Protein AF-A0A9D2QHB6-F1 (afdb_monomer_lite)

Sequence (173 aa):
MVLDFPITLHSKTDTLRTVSDLREVPDGGTLLCLGDISVREDACALDCLAELKAQKNLTMWLVHGNHDRIHPMFGLDPVVTWTPAYREVFDVIALELQIRIGRWQVLMTHIPRATGKDAVPDPHQTQTLDRWAGREGFECTVNGHSHSSVEVRRKHVNLSLEELVPQAVRFRG

pLDDT: mean 74.27, std 19.04, range [27.23, 97.56]

Secondary structure (DSSP, 8-state):
-B--S-EEEE--S-TTTSTTGGGGSPTT-EEEE-S-S-SS-HHHHHHHHHHHHHHHT-EEEEE--TTSTTSGGG-HHHHHHHHHHHHHH-SEEESEEEEEETTEEEEEESS---SSTT----TT--TTTGGGS--SS-SEEEESSS------BTTEEE---SS----------

Organism: NCBI:txid2838528

Structure (mmCIF, N/CA/C/O backbone):
data_AF-A0A9D2QHB6-F1
#
_entry.id   AF-A0A9D2QHB6-F1
#
loop_
_atom_site.group_PDB
_atom_site.id
_atom_site.type_symbol
_atom_site.label_atom_id
_atom_site.label_alt_id
_atom_site.label_comp_id
_atom_site.label_asym_id
_atom_site.label_entity_id
_atom_site.label_seq_id
_atom_site.pdbx_PDB_ins_code
_atom_site.Cartn_x
_atom_site.Cartn_y
_atom_site.Cartn_z
_atom_site.occupancy
_atom_site.B_iso_or_equiv
_atom_site.auth_seq_id
_atom_site.auth_comp_id
_atom_site.auth_asym_id
_atom_site.auth_atom_id
_atom_site.pdbx_PDB_model_num
ATOM 1 N N . MET A 1 1 ? -0.563 -10.319 14.649 1.00 31.08 1 MET A N 1
ATOM 2 C CA . MET A 1 1 ? -1.121 -9.026 15.085 1.00 31.08 1 MET A CA 1
ATOM 3 C C . MET A 1 1 ? -2.619 -9.053 14.800 1.00 31.08 1 MET A C 1
ATOM 5 O O . MET A 1 1 ? -2.988 -9.405 13.688 1.00 31.08 1 MET A O 1
ATOM 9 N N . VAL A 1 2 ? -3.467 -8.837 15.807 1.00 27.23 2 VAL A N 1
ATOM 10 C CA . VAL A 1 2 ? -4.929 -8.695 15.639 1.00 27.23 2 VAL A CA 1
ATOM 11 C C . VAL A 1 2 ? -5.205 -7.203 15.612 1.00 27.23 2 VAL A C 1
ATOM 13 O O . VAL A 1 2 ? -4.649 -6.491 16.446 1.00 27.23 2 VAL A O 1
ATOM 16 N N . LEU A 1 3 ? -5.977 -6.732 14.640 1.00 35.31 3 LEU A N 1
ATOM 17 C CA . LEU A 1 3 ? -6.291 -5.313 14.508 1.00 35.31 3 LEU A CA 1
ATOM 18 C C . LEU A 1 3 ? -7.763 -5.137 14.833 1.00 35.31 3 LEU A 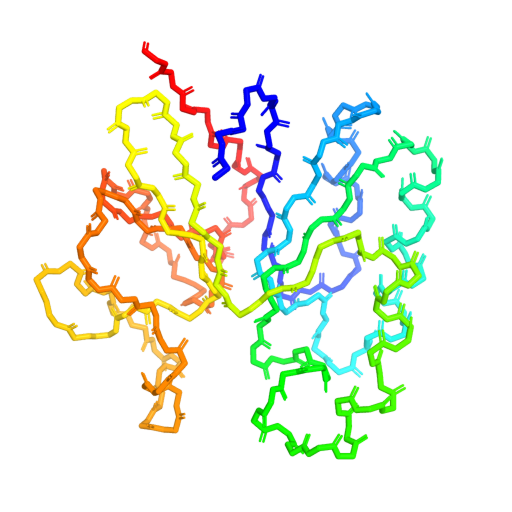C 1
ATOM 20 O O . LEU A 1 3 ? -8.618 -5.522 14.044 1.00 35.31 3 LEU A O 1
ATOM 24 N N . ASP A 1 4 ? -8.027 -4.591 16.018 1.00 29.88 4 ASP A N 1
ATOM 25 C CA . ASP A 1 4 ? -9.372 -4.334 16.549 1.00 29.88 4 ASP A CA 1
ATOM 26 C C . ASP A 1 4 ? -9.819 -2.874 16.319 1.00 29.88 4 ASP A C 1
ATOM 28 O O . ASP A 1 4 ? -10.655 -2.341 17.045 1.00 29.88 4 ASP A O 1
ATOM 32 N N . PHE A 1 5 ? -9.269 -2.199 15.306 1.00 38.81 5 PHE A N 1
ATOM 33 C CA . PHE A 1 5 ? -9.620 -0.819 14.952 1.00 38.81 5 PHE A CA 1
ATOM 34 C C . PHE A 1 5 ? -10.061 -0.704 13.484 1.00 38.81 5 PHE A C 1
ATOM 36 O O . PHE A 1 5 ? -9.669 -1.535 12.661 1.00 38.81 5 PHE A O 1
ATOM 43 N N . PRO A 1 6 ? -10.901 0.292 13.131 1.00 46.34 6 PRO A N 1
ATOM 44 C CA . PRO A 1 6 ? -11.385 0.457 11.764 1.00 46.34 6 PRO A CA 1
ATOM 45 C C . PRO A 1 6 ? -10.220 0.791 10.823 1.00 46.34 6 PRO A C 1
ATOM 47 O O . PRO A 1 6 ? -9.589 1.839 10.948 1.00 46.34 6 PRO A O 1
ATOM 50 N N . ILE A 1 7 ? -9.949 -0.108 9.876 1.00 47.69 7 ILE A N 1
ATOM 51 C CA . ILE A 1 7 ? -8.985 0.102 8.792 1.00 47.69 7 ILE A CA 1
ATOM 52 C C . ILE A 1 7 ? -9.763 0.563 7.566 1.00 47.69 7 ILE A C 1
ATOM 54 O O . ILE A 1 7 ? -10.664 -0.141 7.106 1.00 47.69 7 ILE A O 1
ATOM 58 N N . THR A 1 8 ? -9.404 1.728 7.029 1.00 52.12 8 THR A N 1
ATOM 59 C CA . THR A 1 8 ? -9.855 2.125 5.690 1.00 52.12 8 THR A CA 1
ATOM 60 C C . THR A 1 8 ? -8.826 1.637 4.684 1.00 52.12 8 THR A C 1
ATOM 62 O O . THR A 1 8 ? -7.631 1.892 4.845 1.00 52.12 8 THR A O 1
ATOM 65 N N . LEU A 1 9 ? -9.287 0.892 3.683 1.00 52.69 9 LEU A N 1
ATOM 66 C CA . LEU A 1 9 ? -8.446 0.344 2.628 1.00 52.69 9 LEU A CA 1
ATOM 67 C C . LEU A 1 9 ? -8.568 1.230 1.391 1.00 52.69 9 LEU A C 1
ATOM 69 O O . LEU A 1 9 ? -9.680 1.596 1.014 1.00 52.69 9 LEU A O 1
ATOM 73 N N . HIS A 1 10 ? -7.442 1.556 0.765 1.00 57.69 10 HIS A N 1
ATOM 74 C CA . HIS A 1 10 ? -7.422 2.363 -0.450 1.00 57.69 10 HIS A CA 1
ATOM 75 C C . HIS A 1 10 ? -6.385 1.818 -1.437 1.00 57.69 10 HIS A C 1
ATOM 77 O O . HIS A 1 10 ? -5.289 1.413 -1.040 1.00 57.69 10 HIS A O 1
ATOM 83 N N . SER A 1 11 ? -6.709 1.852 -2.725 1.00 52.66 11 SER A N 1
ATOM 84 C CA . SER A 1 11 ? -5.770 1.641 -3.829 1.00 52.66 11 SER A CA 1
ATOM 85 C C . SER A 1 11 ? -5.949 2.758 -4.858 1.00 52.66 11 SER A C 1
ATOM 87 O O . SER A 1 11 ? -6.978 3.439 -4.862 1.00 52.66 11 SER A O 1
ATOM 89 N N . LYS A 1 12 ? -4.922 3.055 -5.657 1.00 55.56 12 LYS A N 1
ATOM 90 C CA . LYS A 1 12 ? -4.957 4.224 -6.537 1.00 55.56 12 LYS A CA 1
ATOM 91 C C . LYS A 1 12 ? -4.171 4.000 -7.820 1.00 55.56 12 LYS A C 1
ATOM 93 O O . LYS A 1 12 ? -3.157 3.320 -7.811 1.00 55.56 12 LYS A O 1
ATOM 98 N N . THR A 1 13 ? -4.643 4.649 -8.883 1.00 50.22 13 THR A N 1
ATOM 99 C CA . THR A 1 13 ? -3.990 4.672 -10.198 1.00 50.22 13 THR A CA 1
ATOM 100 C C . THR A 1 13 ? -3.704 6.097 -10.712 1.00 50.22 13 THR A C 1
ATOM 102 O O . THR A 1 13 ? -2.835 6.256 -11.558 1.00 50.22 13 THR A O 1
ATOM 105 N N . ASP A 1 14 ? -4.348 7.154 -10.182 1.00 43.69 14 ASP A N 1
ATOM 106 C CA . ASP A 1 14 ? -4.158 8.542 -10.661 1.00 43.69 14 ASP A CA 1
ATOM 107 C C . ASP A 1 14 ? -4.113 9.595 -9.534 1.00 43.69 14 ASP A C 1
ATOM 109 O O . ASP A 1 14 ? -5.090 9.815 -8.810 1.00 43.69 14 ASP A O 1
ATOM 113 N N . THR A 1 15 ? -2.972 10.281 -9.391 1.00 44.84 15 THR A N 1
ATOM 114 C CA . THR A 1 15 ? -2.519 11.045 -8.207 1.00 44.84 15 THR A CA 1
ATOM 115 C C . THR A 1 15 ? -3.412 12.229 -7.792 1.00 44.84 15 THR A C 1
ATOM 117 O O . THR A 1 15 ? -3.508 12.528 -6.602 1.00 44.84 15 THR A O 1
ATOM 120 N N . LEU A 1 16 ? -4.145 12.874 -8.704 1.00 35.31 16 LEU A N 1
ATOM 121 C CA . LEU A 1 16 ? -4.746 14.195 -8.433 1.00 35.31 16 LEU A CA 1
ATOM 122 C C . LEU A 1 16 ? -6.231 14.200 -8.025 1.00 35.31 16 LEU A C 1
ATOM 124 O O . LEU A 1 16 ? -6.699 15.202 -7.491 1.00 35.31 16 LEU A O 1
ATOM 128 N N . ARG A 1 17 ? -6.992 13.113 -8.232 1.00 36.88 17 ARG A N 1
ATOM 129 C CA . ARG A 1 17 ? -8.454 13.120 -7.984 1.00 36.88 17 ARG A CA 1
ATOM 130 C C . ARG A 1 17 ? -8.911 12.596 -6.613 1.00 36.88 17 ARG A C 1
ATOM 132 O O . ARG A 1 17 ? -10.019 12.923 -6.213 1.00 36.88 17 ARG A O 1
ATOM 139 N N . THR A 1 18 ? -8.083 11.864 -5.859 1.00 50.28 18 THR A N 1
ATOM 140 C CA . THR A 1 18 ? -8.581 11.060 -4.713 1.00 50.28 18 THR A CA 1
ATOM 141 C C . THR A 1 18 ? -8.300 11.598 -3.305 1.00 50.28 18 THR A C 1
ATOM 143 O O . THR A 1 18 ? -8.771 11.008 -2.337 1.00 50.28 18 THR A O 1
ATOM 146 N N . VAL A 1 19 ? -7.543 12.690 -3.123 1.00 50.22 19 VAL A N 1
ATOM 147 C CA . VAL A 1 19 ? -7.328 13.230 -1.756 1.00 50.22 19 VAL A CA 1
ATOM 148 C C . VAL A 1 19 ? -8.662 13.663 -1.131 1.00 50.22 19 VAL A C 1
ATOM 150 O O . VAL A 1 19 ? -8.844 13.562 0.079 1.00 50.22 19 VAL A O 1
ATOM 153 N N . SER A 1 20 ? -9.621 14.076 -1.963 1.00 48.56 20 SER A N 1
ATOM 154 C CA . SER A 1 20 ? -10.990 14.405 -1.566 1.00 48.56 20 SER A CA 1
ATOM 155 C C . SER A 1 20 ? -11.718 13.227 -0.911 1.00 48.56 20 SER A C 1
ATOM 157 O O . SER A 1 20 ? -12.329 13.423 0.135 1.00 48.56 20 SER A O 1
ATOM 159 N N . ASP A 1 21 ? -11.598 12.016 -1.462 1.00 55.12 21 ASP A N 1
ATOM 160 C CA . ASP A 1 21 ? -12.277 10.812 -0.949 1.00 55.12 21 ASP A CA 1
ATOM 161 C C . ASP A 1 21 ? -11.597 10.286 0.322 1.00 55.12 21 ASP A C 1
ATOM 163 O O . ASP A 1 21 ? -12.243 9.804 1.251 1.00 55.12 21 ASP A O 1
ATOM 167 N N . LEU A 1 22 ? -10.281 10.489 0.434 1.00 57.22 22 LEU A N 1
ATOM 168 C CA . LEU A 1 22 ? -9.522 10.201 1.652 1.00 57.22 22 LEU A CA 1
ATOM 169 C C . LEU A 1 22 ? -9.921 11.101 2.839 1.00 57.22 22 LEU A C 1
ATOM 171 O O . LEU A 1 22 ? -9.562 10.807 3.983 1.00 57.22 22 LEU A O 1
ATOM 175 N N . ARG A 1 23 ? -10.702 12.171 2.614 1.00 59.88 23 ARG A N 1
ATOM 176 C CA . ARG A 1 23 ? -11.254 12.985 3.708 1.00 59.88 23 ARG A CA 1
ATOM 177 C C . ARG A 1 23 ? -12.302 12.244 4.537 1.00 59.88 23 ARG A C 1
ATOM 179 O O . ARG A 1 23 ? -12.536 12.648 5.676 1.00 59.88 23 ARG A O 1
ATOM 186 N N . GLU A 1 24 ? -12.886 11.169 4.012 1.00 65.31 24 GLU A N 1
ATOM 187 C CA . GLU A 1 24 ? -13.848 10.338 4.745 1.00 65.31 24 GLU A CA 1
ATOM 188 C C . GLU A 1 24 ? -13.190 9.434 5.798 1.00 65.31 24 GLU A C 1
ATOM 190 O O . GLU A 1 24 ? -13.880 8.921 6.681 1.00 65.31 24 GLU A O 1
ATOM 195 N N . VAL A 1 25 ? -11.860 9.265 5.756 1.00 66.38 25 VAL A N 1
ATOM 196 C CA . VAL A 1 25 ? -11.125 8.536 6.798 1.00 66.38 25 VAL A CA 1
ATOM 197 C C . VAL A 1 25 ? -11.316 9.267 8.132 1.00 66.38 25 VAL A C 1
ATOM 199 O O . VAL A 1 25 ? -11.006 10.459 8.205 1.00 66.38 25 VAL A O 1
ATOM 202 N N . PRO A 1 26 ? -11.811 8.603 9.192 1.00 72.44 26 PRO A N 1
ATOM 203 C CA . PRO A 1 26 ? -11.974 9.240 10.492 1.00 72.44 26 PRO A CA 1
ATOM 204 C C . PRO A 1 26 ? -10.647 9.774 11.032 1.00 72.44 26 PRO A C 1
ATOM 206 O O . PRO A 1 26 ? -9.607 9.126 10.890 1.00 72.44 26 PRO A O 1
ATOM 209 N N . ASP A 1 27 ? -10.696 10.929 11.688 1.00 82.44 27 ASP A N 1
ATOM 210 C CA . ASP A 1 27 ? -9.533 11.488 12.374 1.00 82.44 27 ASP A CA 1
ATOM 211 C C . ASP A 1 27 ? -9.039 10.503 13.453 1.00 82.44 27 ASP A C 1
ATOM 213 O O . ASP A 1 27 ? -9.836 9.839 14.122 1.00 82.44 27 ASP A O 1
ATOM 217 N N . GLY A 1 28 ? -7.721 10.357 13.599 1.00 82.50 28 GLY A N 1
ATOM 218 C CA . GLY A 1 28 ? -7.105 9.344 14.465 1.00 82.50 28 GLY A CA 1
ATOM 219 C C . GLY A 1 28 ? -7.166 7.909 13.921 1.00 82.50 28 GLY A C 1
ATOM 220 O O . GLY A 1 28 ? -6.741 6.981 14.608 1.00 82.50 28 GLY A O 1
ATOM 221 N N . GLY A 1 29 ? -7.723 7.699 12.724 1.00 80.94 29 GLY A N 1
ATOM 222 C CA . GLY A 1 29 ? -7.887 6.382 12.113 1.00 80.94 29 GLY A CA 1
ATOM 223 C C . GLY A 1 29 ? -6.596 5.775 11.553 1.00 80.94 29 GLY A C 1
ATOM 224 O O . GLY A 1 29 ? -5.543 6.412 11.494 1.00 80.94 29 GLY A O 1
ATOM 225 N N . THR A 1 30 ? -6.693 4.520 11.101 1.00 82.19 30 THR A N 1
ATOM 226 C CA . THR A 1 30 ? -5.633 3.863 10.321 1.00 82.19 30 THR A CA 1
ATOM 227 C C . THR A 1 30 ? -6.011 3.793 8.846 1.00 82.19 30 THR A C 1
ATOM 229 O O . THR A 1 30 ? -7.062 3.249 8.488 1.00 82.19 30 THR A O 1
ATOM 232 N N . LEU A 1 31 ? -5.126 4.306 7.992 1.00 81.62 31 LEU A N 1
ATOM 233 C CA . LEU A 1 31 ? -5.213 4.200 6.540 1.00 81.62 31 LEU A CA 1
ATOM 234 C C . LEU A 1 31 ? -4.206 3.157 6.048 1.00 81.62 31 LEU A C 1
ATOM 236 O O . LEU A 1 31 ? -3.002 3.322 6.237 1.00 81.62 31 LEU A O 1
ATOM 240 N N . LEU A 1 32 ? -4.702 2.091 5.417 1.00 83.81 32 LEU A N 1
ATOM 241 C CA . LEU A 1 32 ? -3.875 1.079 4.762 1.00 83.81 32 LEU A CA 1
ATOM 242 C C . LEU A 1 32 ? -3.926 1.279 3.243 1.00 83.81 32 LEU A C 1
ATOM 244 O O . LEU A 1 32 ? -4.959 1.062 2.605 1.00 83.81 32 LEU A O 1
ATOM 248 N N . CYS A 1 33 ? -2.786 1.663 2.678 1.00 84.50 33 CYS A N 1
ATOM 249 C CA . CYS A 1 33 ? -2.568 1.812 1.247 1.00 84.50 33 CYS A CA 1
ATOM 250 C C . CYS A 1 33 ? -2.098 0.481 0.647 1.00 84.50 33 CYS A C 1
ATOM 252 O O . CYS A 1 33 ? -1.101 -0.089 1.097 1.00 84.50 33 CYS A O 1
ATOM 254 N N . LEU A 1 34 ? -2.791 -0.000 -0.386 1.00 85.38 34 LEU A N 1
ATOM 255 C CA . LEU A 1 34 ? -2.407 -1.192 -1.148 1.00 85.38 34 LEU A CA 1
ATOM 256 C C . LEU A 1 34 ? -1.618 -0.811 -2.398 1.00 85.38 34 LEU A C 1
ATOM 258 O O . LEU A 1 34 ? -2.021 -1.144 -3.510 1.00 85.38 34 LEU A O 1
ATOM 262 N N . GLY A 1 35 ? -0.495 -0.136 -2.183 1.00 86.62 35 GLY A N 1
ATOM 263 C CA . GLY A 1 35 ? 0.530 0.099 -3.190 1.00 86.62 35 GLY A CA 1
ATOM 264 C C . GLY A 1 35 ? 0.159 1.119 -4.252 1.00 86.62 35 GLY A C 1
ATOM 265 O O . GLY A 1 35 ? -0.938 1.678 -4.240 1.00 86.62 35 GLY A O 1
ATOM 266 N N . ASP A 1 36 ? 1.116 1.347 -5.146 1.00 86.00 36 ASP A N 1
ATOM 267 C CA . ASP A 1 36 ? 1.022 2.237 -6.301 1.00 86.00 36 ASP A CA 1
ATOM 268 C C . ASP A 1 36 ? 0.490 3.621 -5.911 1.00 86.00 36 ASP A C 1
ATOM 270 O O . ASP A 1 36 ? -0.483 4.145 -6.455 1.00 86.00 36 ASP A O 1
ATOM 274 N N . ILE A 1 37 ? 1.156 4.246 -4.933 1.00 80.38 37 ILE A N 1
ATOM 275 C CA . ILE A 1 37 ? 0.753 5.569 -4.430 1.00 80.38 37 ILE A CA 1
ATOM 276 C C . ILE A 1 37 ? 0.833 6.643 -5.525 1.00 80.38 37 ILE A C 1
ATOM 278 O O . ILE A 1 37 ? 0.167 7.678 -5.440 1.00 80.38 37 ILE A O 1
ATOM 282 N N . SER A 1 38 ? 1.645 6.387 -6.556 1.00 74.00 38 SER A N 1
ATOM 283 C CA . SER A 1 38 ? 1.730 7.165 -7.785 1.00 74.00 38 SER A CA 1
ATOM 284 C C . SER A 1 38 ? 2.278 6.322 -8.936 1.00 74.00 38 SER A C 1
ATOM 286 O O . SER A 1 38 ? 3.002 5.349 -8.722 1.00 74.00 38 SER A O 1
ATOM 288 N N . VAL A 1 39 ? 2.063 6.786 -10.166 1.00 70.75 39 VAL A N 1
ATOM 289 C CA . VAL A 1 39 ? 2.821 6.314 -11.327 1.00 70.75 39 VAL A CA 1
ATOM 290 C C . VAL A 1 39 ? 3.997 7.264 -11.564 1.00 70.75 39 VAL A C 1
ATOM 292 O O . VAL A 1 39 ? 3.899 8.214 -12.333 1.00 70.75 39 VAL A O 1
ATOM 295 N N . ARG A 1 40 ? 5.143 6.978 -10.929 1.00 68.25 40 ARG A N 1
ATOM 296 C CA . ARG A 1 40 ? 6.423 7.713 -11.083 1.00 68.25 40 ARG A CA 1
ATOM 297 C C . ARG A 1 40 ? 6.450 9.150 -10.536 1.00 68.25 40 ARG A C 1
ATOM 299 O O . ARG A 1 40 ? 7.360 9.900 -10.893 1.00 68.25 40 ARG A O 1
ATOM 306 N N . GLU A 1 41 ? 5.534 9.508 -9.644 1.00 80.94 41 GLU A N 1
ATOM 307 C CA . GLU A 1 41 ? 5.466 10.818 -8.977 1.00 80.94 41 GLU A CA 1
ATOM 308 C C . GLU A 1 41 ? 5.509 10.673 -7.445 1.00 80.94 41 GLU A C 1
ATOM 310 O O . GLU A 1 41 ? 4.835 11.402 -6.717 1.00 80.94 41 GLU A O 1
ATOM 315 N N . ASP A 1 42 ? 6.309 9.725 -6.944 1.00 85.50 42 ASP A N 1
ATOM 316 C CA . ASP A 1 42 ? 6.310 9.308 -5.537 1.00 85.50 42 ASP A CA 1
ATOM 317 C C . ASP A 1 42 ? 6.489 10.482 -4.573 1.00 85.50 42 ASP A C 1
ATOM 319 O O . ASP A 1 42 ? 5.802 10.546 -3.565 1.00 85.50 42 ASP A O 1
ATOM 323 N N . ALA A 1 43 ? 7.365 11.440 -4.896 1.00 87.81 43 ALA A N 1
ATOM 324 C CA . ALA A 1 43 ? 7.589 12.618 -4.060 1.00 87.81 43 ALA A CA 1
ATOM 325 C C . ALA A 1 43 ? 6.301 13.436 -3.861 1.00 87.81 43 ALA A C 1
ATOM 327 O O . ALA A 1 43 ? 5.929 13.726 -2.730 1.00 87.81 43 ALA A O 1
ATOM 328 N N . CYS A 1 44 ? 5.573 13.726 -4.944 1.00 81.69 44 CYS A N 1
ATOM 329 C CA . CYS A 1 44 ? 4.322 14.480 -4.869 1.00 81.69 44 CYS A CA 1
ATOM 330 C C . CYS A 1 44 ? 3.242 13.701 -4.105 1.00 81.69 44 CYS A C 1
ATOM 332 O O . CYS A 1 44 ? 2.531 14.272 -3.279 1.00 81.69 44 CYS A O 1
ATOM 334 N N . ALA A 1 45 ? 3.140 12.389 -4.334 1.00 83.50 45 ALA A N 1
ATOM 335 C CA . ALA A 1 45 ? 2.196 11.554 -3.599 1.00 83.50 45 ALA A CA 1
ATOM 336 C C . ALA A 1 45 ? 2.520 11.492 -2.100 1.00 83.50 45 ALA A C 1
ATOM 338 O O . ALA A 1 45 ? 1.610 11.603 -1.280 1.00 83.50 45 ALA A O 1
ATOM 339 N N . LEU A 1 46 ? 3.796 11.349 -1.739 1.00 89.44 46 LEU A N 1
ATOM 340 C CA . LEU A 1 46 ? 4.246 11.349 -0.348 1.00 89.44 46 LEU A CA 1
ATOM 341 C C . LEU A 1 46 ? 3.964 12.690 0.334 1.00 89.44 46 LEU A C 1
ATOM 343 O O . LEU A 1 46 ? 3.459 12.674 1.453 1.00 89.44 46 LEU A O 1
ATOM 347 N N . ASP A 1 47 ? 4.192 13.819 -0.341 1.00 88.00 47 ASP A N 1
ATOM 348 C CA . ASP A 1 47 ? 3.871 15.149 0.194 1.00 88.00 47 ASP A CA 1
ATOM 349 C C . ASP A 1 47 ? 2.367 15.277 0.494 1.00 88.00 47 ASP A C 1
ATOM 351 O O . ASP A 1 47 ? 1.972 15.630 1.608 1.00 88.00 47 ASP A O 1
ATOM 355 N N . CYS A 1 48 ? 1.501 14.891 -0.451 1.00 83.88 48 CYS A N 1
ATOM 356 C CA . CYS A 1 48 ? 0.051 14.906 -0.233 1.00 83.88 48 CYS A CA 1
ATOM 357 C C . CYS A 1 48 ? -0.392 13.972 0.908 1.00 83.88 48 CYS A C 1
ATOM 359 O O . CYS A 1 48 ? -1.300 14.304 1.675 1.00 83.88 48 CYS A O 1
ATOM 361 N N . LEU A 1 49 ? 0.218 12.789 1.024 1.00 87.50 49 LEU A N 1
ATOM 362 C CA . LEU A 1 49 ? -0.104 11.830 2.082 1.00 87.50 49 LEU A CA 1
ATOM 363 C C . LEU A 1 49 ? 0.406 12.299 3.451 1.00 87.50 49 LEU A C 1
ATOM 365 O O . LEU A 1 49 ? -0.295 12.110 4.443 1.00 87.50 49 LEU A O 1
ATOM 369 N N . ALA A 1 50 ? 1.565 12.959 3.512 1.00 90.44 50 ALA A N 1
ATOM 370 C CA . ALA A 1 50 ? 2.079 13.594 4.723 1.00 90.44 50 ALA A CA 1
ATOM 371 C C . ALA A 1 50 ? 1.138 14.698 5.220 1.00 90.44 50 ALA A C 1
ATOM 373 O O . ALA A 1 50 ? 0.799 14.732 6.406 1.00 90.44 50 ALA A O 1
ATOM 374 N N . GLU A 1 51 ? 0.661 15.563 4.318 1.00 88.12 51 GLU A N 1
ATOM 375 C CA . GLU A 1 51 ? -0.324 16.593 4.656 1.00 88.12 51 GLU A CA 1
ATOM 376 C C . GLU A 1 51 ? -1.604 15.977 5.226 1.00 88.12 51 GLU A C 1
ATOM 378 O O . GLU A 1 51 ? -2.084 16.408 6.275 1.00 88.12 51 GLU A O 1
ATOM 383 N N . LEU A 1 52 ? -2.134 14.933 4.581 1.00 83.00 52 LEU A N 1
ATOM 384 C CA . LEU A 1 52 ? -3.322 14.227 5.057 1.00 83.00 52 LEU A CA 1
ATOM 385 C C . LEU A 1 52 ? -3.090 13.576 6.431 1.00 83.00 52 LEU A C 1
ATOM 387 O O . LEU A 1 52 ? -3.937 13.707 7.319 1.00 83.00 52 LEU A O 1
ATOM 391 N N . LYS A 1 53 ? -1.947 12.901 6.620 1.00 88.62 53 LYS A N 1
ATOM 392 C CA . LYS A 1 53 ? -1.558 12.273 7.891 1.00 88.62 53 LYS A CA 1
ATOM 393 C C . LYS A 1 53 ? -1.559 13.287 9.021 1.00 88.62 53 LYS A C 1
ATOM 395 O O . LYS A 1 53 ? -2.140 13.019 10.070 1.00 88.62 53 LYS A O 1
ATOM 400 N N . ALA A 1 54 ? -0.945 14.446 8.792 1.00 93.50 54 ALA A N 1
ATOM 401 C CA . ALA A 1 54 ? -0.869 15.521 9.770 1.00 93.50 54 ALA A CA 1
ATOM 402 C C . ALA A 1 54 ? -2.249 16.133 10.052 1.00 93.50 54 ALA A C 1
ATOM 404 O O . ALA A 1 54 ? -2.623 16.285 11.212 1.00 93.50 54 ALA A O 1
ATOM 405 N N . GLN A 1 55 ? -3.030 16.431 9.008 1.00 90.38 55 GLN A N 1
ATOM 406 C CA . GLN A 1 55 ? -4.359 17.040 9.139 1.00 90.38 55 GLN A CA 1
ATOM 407 C C . GLN A 1 55 ? -5.335 16.169 9.934 1.00 90.38 55 GLN A C 1
ATOM 409 O O . GLN A 1 55 ? -6.137 16.697 10.701 1.00 90.38 55 GLN A O 1
ATOM 414 N N . LYS A 1 56 ? -5.273 14.846 9.755 1.00 82.12 56 LYS A N 1
ATOM 415 C CA . LYS A 1 56 ? -6.212 13.892 10.358 1.00 82.12 56 LYS A CA 1
ATOM 416 C C . LYS A 1 56 ? -5.624 13.059 11.492 1.00 82.12 56 LYS A C 1
ATOM 418 O O . LYS A 1 56 ? -6.317 12.195 12.020 1.00 82.12 56 LYS A O 1
ATOM 423 N N . ASN A 1 57 ? -4.368 13.293 11.870 1.00 91.25 57 ASN A N 1
ATOM 424 C CA . ASN A 1 57 ? -3.646 12.498 12.867 1.00 91.25 57 ASN A CA 1
ATOM 425 C C . ASN A 1 57 ? -3.712 10.981 12.578 1.00 91.25 57 ASN A C 1
ATOM 427 O O . ASN A 1 57 ? -4.093 10.186 13.436 1.00 91.25 57 ASN A O 1
ATOM 431 N N . LEU A 1 58 ? -3.424 10.584 11.336 1.00 84.69 58 LEU A N 1
ATOM 432 C CA . LEU A 1 58 ? -3.579 9.193 10.899 1.00 84.69 58 LEU A CA 1
ATOM 433 C C . LEU A 1 58 ? -2.384 8.322 11.288 1.00 84.69 58 LEU A C 1
ATOM 435 O O . LEU A 1 58 ? -1.234 8.755 11.254 1.00 84.69 58 LEU A O 1
ATOM 439 N N . THR A 1 59 ? -2.668 7.044 11.532 1.00 89.00 59 THR A N 1
ATOM 440 C CA . THR A 1 59 ? -1.681 5.969 11.380 1.00 89.00 59 THR A CA 1
ATOM 441 C C . THR A 1 59 ? -1.708 5.493 9.927 1.00 89.00 59 THR A C 1
ATOM 443 O O . THR A 1 59 ? -2.778 5.192 9.397 1.00 89.00 59 THR A O 1
ATOM 446 N N . MET A 1 60 ? -0.559 5.421 9.261 1.00 87.81 60 MET A N 1
ATOM 447 C CA . MET A 1 60 ? -0.471 5.103 7.834 1.00 87.81 60 MET A CA 1
ATOM 448 C C . MET A 1 60 ? 0.348 3.851 7.579 1.00 87.81 60 MET A C 1
ATOM 450 O O . MET A 1 60 ? 1.519 3.767 7.942 1.00 87.81 60 MET A O 1
ATOM 454 N N . TRP A 1 61 ? -0.263 2.871 6.925 1.00 92.31 61 TRP A N 1
ATOM 455 C CA . TRP A 1 61 ? 0.366 1.606 6.571 1.00 92.31 61 TRP A CA 1
ATOM 456 C C . TRP A 1 61 ? 0.415 1.454 5.058 1.00 92.31 61 TRP A C 1
ATOM 458 O O . TRP A 1 61 ? -0.536 1.807 4.364 1.00 92.31 61 TRP A O 1
ATOM 468 N N . LEU A 1 62 ? 1.502 0.888 4.553 1.00 92.00 62 LEU A N 1
ATOM 469 C CA . LEU A 1 62 ? 1.709 0.629 3.139 1.00 92.00 62 LEU A CA 1
ATOM 470 C C . LEU A 1 62 ? 2.025 -0.847 2.910 1.00 92.00 62 LEU A C 1
ATOM 472 O O . LEU A 1 62 ? 2.998 -1.384 3.443 1.00 92.00 62 LEU A O 1
ATOM 476 N N . VAL A 1 63 ? 1.224 -1.474 2.057 1.00 91.69 63 VAL A N 1
ATOM 477 C CA . VAL A 1 63 ? 1.603 -2.681 1.326 1.00 91.69 63 VAL A CA 1
ATOM 478 C C . VAL A 1 63 ? 2.048 -2.222 -0.055 1.00 91.69 63 VAL A C 1
ATOM 480 O O . VAL A 1 63 ? 1.198 -1.904 -0.877 1.00 91.69 63 VAL A O 1
ATOM 483 N N . HIS A 1 64 ? 3.351 -2.081 -0.281 1.00 89.31 64 HIS A N 1
ATOM 484 C CA . HIS A 1 64 ? 3.844 -1.340 -1.443 1.00 89.31 64 HIS A CA 1
ATOM 485 C C . HIS A 1 64 ? 3.671 -2.124 -2.751 1.00 89.31 64 HIS A C 1
ATOM 487 O O . HIS A 1 64 ? 3.883 -3.338 -2.808 1.00 89.31 64 HIS A O 1
ATOM 493 N N . GLY A 1 65 ? 3.288 -1.408 -3.801 1.00 89.88 65 GLY A N 1
ATOM 494 C CA . GLY A 1 65 ? 3.008 -1.939 -5.125 1.00 89.88 65 GLY A CA 1
ATOM 495 C C . GLY A 1 65 ? 4.218 -1.940 -6.038 1.00 89.88 65 GLY A C 1
ATOM 496 O O . GLY A 1 65 ? 5.306 -1.511 -5.654 1.00 89.88 65 GLY A O 1
ATOM 497 N N . ASN A 1 66 ? 4.060 -2.484 -7.242 1.00 89.62 66 ASN A N 1
ATOM 498 C CA . ASN A 1 66 ? 5.173 -2.636 -8.177 1.00 89.62 66 ASN A CA 1
ATOM 499 C C . ASN A 1 66 ? 5.589 -1.309 -8.833 1.00 89.62 66 ASN A C 1
ATOM 501 O O . ASN A 1 66 ? 6.654 -1.258 -9.448 1.00 89.62 66 ASN A O 1
ATOM 505 N N . HIS A 1 67 ? 4.788 -0.247 -8.718 1.00 88.44 67 HIS A N 1
ATOM 506 C CA . HIS A 1 67 ? 5.162 1.093 -9.171 1.00 88.44 67 HIS A CA 1
ATOM 507 C C . HIS A 1 67 ? 5.796 1.956 -8.076 1.00 88.44 67 HIS A C 1
ATOM 509 O O . HIS A 1 67 ? 6.461 2.939 -8.409 1.00 88.44 67 HIS A O 1
ATOM 515 N N . ASP A 1 68 ? 5.687 1.558 -6.808 1.00 90.38 68 ASP A N 1
ATOM 516 C CA . ASP A 1 68 ? 6.326 2.261 -5.697 1.00 90.38 68 ASP A CA 1
ATOM 517 C C . ASP A 1 68 ? 7.850 2.094 -5.760 1.00 90.38 68 ASP A C 1
ATOM 519 O O . ASP A 1 68 ? 8.375 0.979 -5.837 1.00 90.38 68 ASP A O 1
ATOM 523 N N . ARG A 1 69 ? 8.606 3.192 -5.669 1.00 92.44 69 ARG A N 1
ATOM 524 C CA . ARG A 1 69 ? 10.080 3.176 -5.821 1.00 92.44 69 ARG A CA 1
ATOM 525 C C . ARG A 1 69 ? 10.824 2.306 -4.810 1.00 92.44 69 ARG A C 1
ATOM 527 O O . ARG A 1 69 ? 11.960 1.906 -5.065 1.00 92.44 69 ARG A O 1
ATOM 534 N N . ILE A 1 70 ? 10.191 2.018 -3.678 1.00 93.62 70 ILE A N 1
ATOM 535 C CA . ILE A 1 70 ? 10.710 1.127 -2.636 1.00 93.62 70 ILE A CA 1
ATOM 536 C C . ILE A 1 70 ? 10.465 -0.358 -2.930 1.00 93.62 70 ILE A C 1
ATOM 538 O O . ILE A 1 70 ? 10.869 -1.210 -2.139 1.00 93.62 70 ILE A O 1
ATOM 542 N N . HIS A 1 71 ? 9.818 -0.699 -4.047 1.00 93.19 71 HIS A N 1
ATOM 543 C CA . HIS A 1 71 ? 9.602 -2.090 -4.406 1.00 93.19 71 HIS A CA 1
ATOM 544 C C . HIS A 1 71 ? 10.938 -2.767 -4.770 1.00 93.19 71 HIS A C 1
ATOM 546 O O . HIS A 1 71 ? 11.654 -2.291 -5.658 1.00 93.19 71 HIS A O 1
ATOM 552 N N . PRO A 1 72 ? 11.281 -3.927 -4.173 1.00 92.12 72 PRO A N 1
ATOM 553 C CA . PRO A 1 72 ? 12.564 -4.597 -4.406 1.00 92.12 72 PRO A CA 1
ATOM 554 C C . PRO A 1 72 ? 12.839 -5.008 -5.858 1.00 92.12 72 PRO A C 1
ATOM 556 O O . PRO A 1 72 ? 13.973 -5.345 -6.195 1.00 92.12 72 PRO A O 1
ATOM 559 N N . MET A 1 73 ? 11.829 -4.989 -6.735 1.00 91.31 73 MET A N 1
ATOM 560 C CA . MET A 1 73 ? 12.022 -5.225 -8.173 1.00 91.31 73 MET A CA 1
ATOM 561 C C . MET A 1 73 ? 12.931 -4.188 -8.843 1.00 91.31 73 MET A C 1
ATOM 563 O O . MET A 1 73 ? 13.513 -4.488 -9.880 1.00 91.31 73 MET A O 1
ATOM 567 N N . PHE A 1 74 ? 13.062 -2.995 -8.258 1.00 90.31 74 PHE A N 1
ATOM 568 C CA . PHE A 1 74 ? 13.933 -1.939 -8.768 1.00 90.31 74 PHE A CA 1
ATOM 569 C C . PHE A 1 74 ? 15.402 -2.103 -8.337 1.00 90.31 74 PHE A C 1
ATOM 571 O O . PHE A 1 74 ? 16.249 -1.318 -8.753 1.00 90.31 74 PHE A O 1
ATOM 578 N N . GLY A 1 75 ? 15.727 -3.131 -7.545 1.00 92.75 75 GLY A N 1
ATOM 579 C CA . GLY A 1 75 ? 17.065 -3.339 -6.990 1.00 92.75 75 GLY A CA 1
ATOM 580 C C . GLY A 1 75 ? 17.301 -2.561 -5.693 1.00 92.75 75 GLY A C 1
ATOM 581 O O . GLY A 1 75 ? 16.412 -1.884 -5.186 1.00 92.75 75 GLY A O 1
ATOM 582 N N . LEU A 1 76 ? 18.501 -2.690 -5.121 1.00 93.75 76 LEU A N 1
ATOM 583 C CA . LEU A 1 76 ? 18.805 -2.138 -3.797 1.00 93.75 76 LEU A CA 1
ATOM 584 C C . LEU A 1 76 ? 18.918 -0.605 -3.799 1.00 93.75 76 LEU A C 1
ATOM 586 O O . LEU A 1 76 ? 18.433 0.031 -2.865 1.00 93.75 76 LEU A O 1
ATOM 590 N N . ASP A 1 77 ? 19.517 -0.010 -4.834 1.00 95.81 77 ASP A N 1
ATOM 591 C CA . ASP A 1 77 ? 19.817 1.430 -4.840 1.00 95.81 77 ASP A CA 1
ATOM 592 C C . ASP A 1 77 ? 18.552 2.302 -4.776 1.00 95.81 77 ASP A C 1
ATOM 594 O O . ASP A 1 77 ? 18.507 3.219 -3.945 1.00 95.81 77 ASP A O 1
ATOM 598 N N . PRO A 1 78 ? 17.482 2.028 -5.556 1.00 93.00 78 PRO A N 1
ATOM 599 C CA . PRO A 1 78 ? 16.233 2.773 -5.419 1.00 93.00 78 PRO A CA 1
ATOM 600 C C . PRO A 1 78 ? 15.581 2.559 -4.052 1.00 93.00 78 PRO A C 1
ATOM 602 O O . PRO A 1 78 ? 15.136 3.525 -3.437 1.00 93.00 78 PRO A O 1
ATOM 605 N N . VAL A 1 79 ? 15.601 1.330 -3.528 1.00 93.81 79 VAL A N 1
ATOM 606 C CA . VAL A 1 79 ? 15.028 1.011 -2.212 1.00 93.81 79 VAL A CA 1
ATOM 607 C C . VAL A 1 79 ? 15.708 1.820 -1.111 1.00 93.81 79 VAL A C 1
ATOM 609 O O . VAL A 1 79 ? 15.023 2.478 -0.331 1.00 93.81 79 VAL A O 1
ATOM 612 N N . VAL A 1 80 ? 17.042 1.823 -1.056 1.00 96.06 80 VAL A N 1
ATOM 613 C CA . VAL A 1 80 ? 17.804 2.574 -0.043 1.00 96.06 80 VAL A CA 1
ATOM 614 C C . VAL A 1 80 ? 17.558 4.077 -0.170 1.00 96.06 80 VAL A C 1
ATOM 616 O O . VAL A 1 80 ? 17.409 4.756 0.843 1.00 96.06 80 VAL A O 1
ATO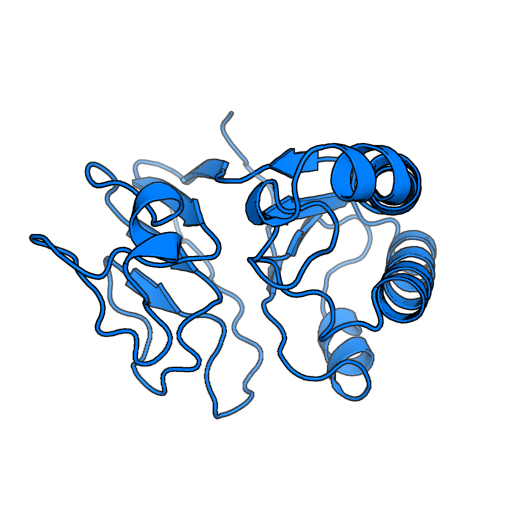M 619 N N . THR A 1 81 ? 17.460 4.581 -1.401 1.00 96.12 81 THR A N 1
ATOM 620 C CA . THR A 1 81 ? 17.231 6.004 -1.683 1.00 96.12 81 THR A CA 1
ATOM 621 C C . THR A 1 81 ? 15.847 6.471 -1.225 1.00 96.12 81 THR A C 1
ATOM 623 O O . THR A 1 81 ? 15.725 7.536 -0.626 1.00 96.12 81 THR A O 1
ATOM 626 N N . TRP A 1 82 ? 14.800 5.685 -1.491 1.00 95.75 82 TRP A N 1
ATOM 627 C CA . TRP A 1 82 ? 13.410 6.104 -1.279 1.00 95.75 82 TRP A CA 1
ATOM 628 C C . TRP A 1 82 ? 12.826 5.686 0.072 1.00 95.75 82 TRP A C 1
ATOM 630 O O . TRP A 1 82 ? 11.916 6.350 0.567 1.00 95.75 82 TRP A O 1
ATOM 640 N N . THR A 1 83 ? 13.355 4.635 0.709 1.00 96.06 83 THR A N 1
ATOM 641 C CA . THR A 1 83 ? 12.844 4.146 2.004 1.00 96.06 83 THR A CA 1
ATOM 642 C C . THR A 1 83 ? 12.743 5.244 3.074 1.00 96.06 83 THR A C 1
ATOM 644 O O . THR A 1 83 ? 11.725 5.260 3.766 1.00 96.06 83 THR A O 1
ATOM 647 N N . PRO A 1 84 ? 13.716 6.169 3.237 1.00 97.56 84 PRO A N 1
ATOM 648 C CA . PRO A 1 84 ? 13.594 7.254 4.212 1.00 97.56 84 PRO A CA 1
ATOM 649 C C . PRO A 1 84 ? 12.352 8.125 3.989 1.00 97.56 84 PRO A C 1
ATOM 651 O O . PRO A 1 84 ? 11.567 8.287 4.914 1.00 97.56 84 PRO A O 1
ATOM 654 N N . ALA A 1 85 ? 12.117 8.595 2.760 1.00 96.25 85 ALA A N 1
ATOM 655 C CA . ALA A 1 85 ? 10.963 9.441 2.437 1.00 96.25 85 ALA A CA 1
ATOM 656 C C . ALA A 1 85 ? 9.631 8.715 2.679 1.00 96.25 85 ALA A C 1
ATOM 658 O O . ALA A 1 85 ? 8.694 9.278 3.236 1.00 96.25 85 ALA A O 1
ATOM 659 N N . TYR A 1 86 ? 9.566 7.430 2.328 1.00 96.50 86 TYR A N 1
ATOM 660 C CA . TYR A 1 86 ? 8.397 6.606 2.622 1.00 96.50 86 TYR A CA 1
ATOM 661 C C . TYR A 1 86 ? 8.164 6.436 4.131 1.00 96.50 86 TYR A C 1
ATOM 663 O O . TYR A 1 86 ? 7.016 6.434 4.563 1.00 96.50 86 TYR A O 1
ATOM 671 N N . ARG A 1 87 ? 9.219 6.310 4.945 1.00 97.06 87 ARG A N 1
ATOM 672 C CA . ARG A 1 87 ? 9.110 6.135 6.406 1.00 97.06 87 ARG A CA 1
ATOM 673 C C . ARG A 1 87 ? 8.714 7.399 7.167 1.00 97.06 87 ARG A C 1
ATOM 675 O O . ARG A 1 87 ? 8.199 7.273 8.271 1.00 97.06 87 ARG A O 1
ATOM 682 N N . GLU A 1 88 ? 8.908 8.584 6.594 1.00 96.88 88 GLU A N 1
ATOM 683 C CA . GLU A 1 88 ? 8.346 9.822 7.158 1.00 96.88 88 GLU A CA 1
ATOM 684 C C . GLU A 1 88 ? 6.806 9.808 7.106 1.00 96.88 88 GLU A C 1
ATOM 686 O O . GLU A 1 88 ? 6.125 10.323 7.995 1.00 96.88 88 GLU A O 1
ATOM 691 N N . VAL A 1 89 ? 6.241 9.159 6.083 1.00 94.19 89 VAL A N 1
ATOM 692 C CA . VAL A 1 89 ? 4.791 9.078 5.871 1.00 94.19 89 VAL A CA 1
ATOM 693 C C . VAL A 1 89 ? 4.200 7.825 6.512 1.00 94.19 89 VAL A C 1
ATOM 695 O O . VAL A 1 89 ? 3.224 7.908 7.254 1.00 94.19 89 VAL A O 1
ATOM 698 N N . PHE A 1 90 ? 4.781 6.656 6.263 1.00 95.19 90 PHE A N 1
ATOM 699 C CA . PHE A 1 90 ? 4.209 5.369 6.643 1.00 95.19 90 PHE A CA 1
ATOM 700 C C . PHE A 1 90 ? 4.863 4.787 7.896 1.00 95.19 90 PHE A C 1
ATOM 702 O O . PHE A 1 90 ? 6.069 4.550 7.943 1.00 95.19 90 PHE A O 1
ATOM 709 N N . ASP A 1 91 ? 4.029 4.467 8.881 1.00 95.44 91 ASP A N 1
ATOM 710 C CA . ASP A 1 91 ? 4.424 3.835 10.141 1.00 95.44 91 ASP A CA 1
ATOM 711 C C . ASP A 1 91 ? 4.728 2.339 9.954 1.00 95.44 91 ASP A C 1
ATOM 713 O O . ASP A 1 91 ? 5.516 1.747 10.693 1.00 95.44 91 ASP A O 1
ATOM 717 N N . VAL A 1 92 ? 4.105 1.715 8.948 1.00 94.69 92 VAL A N 1
ATOM 718 C CA . VAL A 1 92 ? 4.329 0.316 8.566 1.00 94.69 92 VAL A CA 1
ATOM 719 C C . VAL A 1 92 ? 4.492 0.233 7.057 1.00 94.69 92 VAL A C 1
ATOM 721 O O . VAL A 1 92 ? 3.656 0.739 6.317 1.00 94.69 92 VAL A O 1
ATOM 724 N N . ILE A 1 93 ? 5.546 -0.445 6.603 1.00 94.75 93 ILE A N 1
ATOM 725 C CA . ILE A 1 93 ? 5.812 -0.716 5.187 1.00 94.75 93 ILE A CA 1
ATOM 726 C C . ILE A 1 93 ? 6.092 -2.211 5.038 1.00 94.75 93 ILE A C 1
ATOM 728 O O . ILE A 1 93 ? 6.973 -2.745 5.716 1.00 94.75 93 ILE A O 1
ATOM 732 N N . ALA A 1 94 ? 5.354 -2.883 4.158 1.00 93.25 94 ALA A N 1
ATOM 733 C CA . ALA A 1 94 ? 5.508 -4.309 3.894 1.00 93.25 94 ALA A CA 1
ATOM 734 C C . ALA A 1 94 ? 5.220 -4.660 2.425 1.00 93.25 94 ALA A C 1
ATOM 736 O O . ALA A 1 94 ? 4.562 -3.911 1.714 1.00 93.25 94 ALA A O 1
ATOM 737 N N . LEU A 1 95 ? 5.685 -5.834 1.991 1.00 90.62 95 LEU A N 1
ATOM 738 C CA . LEU A 1 95 ? 5.297 -6.453 0.712 1.00 90.62 95 LEU A CA 1
ATOM 739 C C . LEU A 1 95 ? 3.927 -7.141 0.795 1.00 90.62 95 LEU A C 1
ATOM 741 O O . LEU A 1 95 ? 3.170 -7.203 -0.168 1.00 90.62 95 LEU A O 1
ATOM 745 N N . GLU A 1 96 ? 3.629 -7.693 1.965 1.00 91.06 96 GLU A N 1
ATOM 746 C CA . GLU A 1 96 ? 2.368 -8.337 2.292 1.00 91.06 96 GLU A CA 1
ATOM 747 C C . GLU A 1 96 ? 2.079 -8.123 3.775 1.00 91.06 96 GLU A C 1
ATOM 749 O O . GLU A 1 96 ? 2.993 -8.046 4.601 1.00 91.06 96 GLU A O 1
ATOM 754 N N . LEU A 1 97 ? 0.802 -8.054 4.128 1.00 90.31 97 LEU A N 1
ATOM 755 C CA . LEU A 1 97 ? 0.369 -7.912 5.507 1.00 90.31 97 LEU A CA 1
ATOM 756 C C . LEU A 1 97 ? -0.724 -8.933 5.804 1.00 90.31 97 LEU A C 1
ATOM 758 O O . LEU A 1 97 ? -1.728 -9.030 5.105 1.00 90.31 97 LEU A O 1
ATOM 762 N N . GLN A 1 98 ? -0.526 -9.695 6.872 1.00 90.25 98 GLN A N 1
ATOM 763 C CA . GLN A 1 98 ? -1.497 -10.676 7.340 1.00 90.25 98 GLN A CA 1
ATOM 764 C C . GLN A 1 98 ? -2.271 -10.085 8.506 1.00 90.25 98 GLN A C 1
ATOM 766 O O . GLN A 1 98 ? -1.694 -9.759 9.548 1.00 90.25 98 GLN A O 1
ATOM 771 N N . ILE A 1 99 ? -3.580 -9.971 8.335 1.00 83.06 99 ILE A N 1
ATOM 772 C CA . ILE A 1 99 ? -4.477 -9.414 9.338 1.00 83.06 99 ILE A CA 1
ATOM 773 C C . ILE A 1 99 ? -5.462 -10.495 9.754 1.00 83.06 99 ILE A C 1
ATOM 775 O O . ILE A 1 99 ? -6.032 -11.194 8.921 1.00 83.06 99 ILE A O 1
ATOM 779 N N . ARG A 1 100 ? -5.683 -10.628 11.062 1.00 78.44 100 ARG A N 1
ATOM 780 C CA . ARG A 1 100 ? -6.782 -11.437 11.586 1.00 78.44 100 ARG A CA 1
ATOM 781 C C . ARG A 1 100 ? -7.953 -10.531 11.928 1.00 78.44 100 ARG A C 1
ATOM 783 O O . ARG A 1 100 ? -7.788 -9.629 12.744 1.00 78.44 100 ARG A O 1
ATOM 790 N N . ILE A 1 101 ? -9.112 -10.809 11.335 1.00 72.75 101 ILE A N 1
ATOM 791 C CA . ILE A 1 101 ? -10.358 -10.084 11.585 1.00 72.75 101 ILE A CA 1
ATOM 792 C C . ILE A 1 101 ? -11.394 -11.073 12.112 1.00 72.75 101 ILE A C 1
ATOM 794 O O . ILE A 1 101 ? -11.890 -11.935 11.383 1.00 72.75 101 ILE A O 1
ATOM 798 N N . GLY A 1 102 ? -11.668 -11.011 13.417 1.00 77.00 102 GLY A N 1
ATOM 799 C CA . GLY A 1 102 ? -12.415 -12.059 14.112 1.00 77.00 102 GLY A CA 1
ATOM 800 C C . GLY A 1 102 ? -11.751 -13.430 13.920 1.00 77.00 102 GLY A C 1
ATOM 801 O O . GLY A 1 102 ? -10.606 -13.647 14.331 1.00 77.00 102 GLY A O 1
ATOM 802 N N . ARG A 1 103 ? -12.469 -14.355 13.269 1.00 77.88 103 ARG A N 1
ATOM 803 C CA . ARG A 1 103 ? -11.970 -15.701 12.929 1.00 77.88 103 ARG A CA 1
ATOM 804 C C . ARG A 1 103 ? -11.249 -15.798 11.580 1.00 77.88 103 ARG A C 1
ATOM 806 O O . ARG A 1 103 ? -10.714 -16.855 11.280 1.00 77.88 103 ARG A O 1
ATOM 813 N N . TRP A 1 104 ? -11.292 -14.751 10.763 1.00 78.25 104 TRP A N 1
ATOM 814 C CA . TRP A 1 104 ? -10.816 -14.777 9.381 1.00 78.25 104 TRP A CA 1
ATOM 815 C C . TRP A 1 104 ? -9.350 -14.345 9.318 1.00 78.25 104 TRP A C 1
ATOM 817 O O . TRP A 1 104 ? -9.000 -13.306 9.885 1.00 78.25 104 TRP A O 1
ATOM 827 N N . GLN A 1 105 ? -8.500 -15.105 8.627 1.00 85.88 105 GLN A N 1
ATOM 828 C CA . GLN A 1 105 ? -7.183 -14.642 8.204 1.00 85.88 105 GLN A CA 1
ATOM 829 C C . GLN A 1 105 ? -7.303 -13.994 6.825 1.00 85.88 105 GLN A C 1
ATOM 831 O O . GLN A 1 105 ? -7.788 -14.583 5.857 1.00 85.88 105 GLN A O 1
ATOM 836 N N . VAL A 1 106 ? -6.860 -12.747 6.750 1.00 84.62 106 VAL A N 1
ATOM 837 C CA . VAL A 1 106 ? -6.939 -11.913 5.559 1.00 84.62 106 VAL A CA 1
ATOM 838 C C . VAL A 1 106 ? -5.528 -11.541 5.134 1.00 84.62 106 VAL A C 1
ATOM 840 O O . VAL A 1 106 ? -4.751 -11.011 5.931 1.00 84.62 106 VAL A O 1
ATOM 843 N N . LEU A 1 107 ? -5.203 -11.814 3.874 1.00 89.50 107 LEU A N 1
ATOM 844 C CA . LEU A 1 107 ? -3.971 -11.352 3.252 1.00 89.50 107 LEU A CA 1
ATOM 845 C C . LEU A 1 107 ? -4.226 -10.026 2.547 1.00 89.50 107 LEU A C 1
ATOM 847 O O . LEU A 1 107 ? -5.056 -9.953 1.648 1.00 89.50 107 LEU A O 1
ATOM 851 N N . MET A 1 108 ? -3.473 -9.005 2.924 1.00 87.94 108 MET A N 1
ATOM 852 C CA . MET A 1 108 ? -3.368 -7.749 2.196 1.00 87.94 108 MET A CA 1
ATOM 853 C C . MET A 1 108 ? -2.102 -7.822 1.339 1.00 87.94 108 MET A C 1
ATOM 855 O O . MET A 1 108 ? -1.003 -8.004 1.867 1.00 87.94 108 MET A O 1
ATOM 859 N N . THR A 1 109 ? -2.246 -7.721 0.025 1.00 89.69 109 THR A N 1
ATOM 860 C CA . THR A 1 109 ? -1.138 -7.793 -0.940 1.00 89.69 109 THR A CA 1
ATOM 861 C C . THR A 1 109 ? -1.407 -6.822 -2.076 1.00 89.69 109 THR A C 1
ATOM 863 O O . THR A 1 109 ? -2.564 -6.574 -2.381 1.00 89.69 109 THR A O 1
ATOM 866 N N . HIS A 1 110 ? -0.386 -6.258 -2.714 1.00 88.50 110 HIS A N 1
ATOM 867 C CA . HIS A 1 110 ? -0.641 -5.438 -3.895 1.00 88.50 110 HIS A CA 1
ATOM 868 C C . HIS A 1 110 ? -0.960 -6.313 -5.117 1.00 88.50 110 HIS A C 1
ATOM 870 O O . HIS A 1 110 ? -1.986 -6.101 -5.757 1.00 88.50 110 HIS A O 1
ATOM 876 N N . ILE A 1 111 ? -0.140 -7.336 -5.387 1.00 87.50 111 ILE A N 1
ATOM 877 C CA . ILE A 1 111 ? -0.235 -8.181 -6.586 1.00 87.50 111 ILE A CA 1
ATOM 878 C C . ILE A 1 111 ? -1.081 -9.427 -6.271 1.00 87.50 111 ILE A C 1
ATOM 880 O O . ILE A 1 111 ? -0.677 -10.246 -5.433 1.00 87.50 111 ILE A O 1
ATOM 884 N N . PRO A 1 112 ? -2.251 -9.617 -6.908 1.00 83.50 112 PRO A N 1
ATOM 885 C CA . PRO A 1 112 ? -3.056 -10.808 -6.703 1.00 83.50 112 PRO A CA 1
ATOM 886 C C . PRO A 1 112 ? -2.352 -12.052 -7.245 1.00 83.50 112 PRO A C 1
ATOM 888 O O . PRO A 1 112 ? -1.448 -12.013 -8.075 1.00 83.50 112 PRO A O 1
ATOM 891 N N . ARG A 1 113 ? -2.800 -13.211 -6.779 1.00 82.94 113 ARG A N 1
ATOM 892 C CA . ARG A 1 113 ? -2.340 -14.491 -7.305 1.00 82.94 113 ARG A CA 1
ATOM 893 C C . ARG A 1 113 ? -3.041 -14.796 -8.629 1.00 82.94 113 ARG A C 1
ATOM 895 O O . ARG A 1 113 ? -4.256 -14.958 -8.647 1.00 82.94 113 ARG A O 1
ATOM 902 N N . ALA A 1 114 ? -2.273 -14.982 -9.699 1.00 77.81 114 ALA A N 1
ATOM 903 C CA . ALA A 1 114 ? -2.816 -15.294 -11.025 1.00 77.81 114 ALA A CA 1
ATOM 904 C C . ALA A 1 114 ? -3.080 -16.793 -11.286 1.00 77.81 114 ALA A C 1
ATOM 906 O O . ALA A 1 114 ? -3.703 -17.148 -12.284 1.00 77.81 114 ALA A O 1
ATOM 907 N N . THR A 1 115 ? -2.626 -17.701 -10.409 1.00 76.62 115 THR A N 1
ATOM 908 C CA . THR A 1 115 ? -2.780 -19.161 -10.582 1.00 76.62 115 THR A CA 1
ATOM 909 C C . THR A 1 115 ? -3.138 -19.873 -9.277 1.00 76.62 115 THR A C 1
ATOM 911 O O . THR A 1 115 ? -2.702 -19.465 -8.206 1.00 76.62 115 THR A O 1
ATOM 914 N N . GLY A 1 116 ? -3.921 -20.952 -9.345 1.00 77.50 116 GLY A N 1
ATOM 915 C CA . GLY A 1 116 ? -4.359 -21.711 -8.165 1.00 77.50 116 GLY A CA 1
ATOM 916 C C . GLY A 1 116 ? -5.863 -21.631 -7.909 1.00 77.50 116 GLY A C 1
ATOM 917 O O . GLY A 1 116 ? -6.633 -21.171 -8.753 1.00 77.50 116 GLY A O 1
ATOM 918 N N . LYS A 1 117 ? -6.296 -22.133 -6.748 1.00 73.31 117 LYS A N 1
ATOM 919 C CA . LYS A 1 117 ? -7.725 -22.361 -6.451 1.00 73.31 117 LYS A CA 1
ATOM 920 C C . LYS A 1 117 ? -8.528 -21.067 -6.330 1.00 73.31 117 LYS A C 1
ATOM 922 O O . LYS A 1 117 ? -9.701 -21.034 -6.693 1.00 73.31 117 LYS A O 1
ATOM 927 N N . ASP A 1 118 ? -7.883 -20.032 -5.808 1.00 71.69 118 ASP A N 1
ATOM 928 C CA . ASP A 1 118 ? -8.474 -18.723 -5.537 1.00 71.69 118 ASP A CA 1
ATOM 929 C C . ASP A 1 118 ? -7.798 -17.633 -6.395 1.00 71.69 118 ASP A C 1
ATOM 931 O O . ASP A 1 118 ? -7.689 -16.478 -5.990 1.00 71.69 118 ASP A O 1
ATOM 935 N N . ALA A 1 119 ? -7.318 -18.028 -7.581 1.00 77.06 119 ALA A N 1
ATOM 936 C CA . ALA A 1 119 ? -6.672 -17.141 -8.534 1.00 77.06 119 ALA A CA 1
ATOM 937 C C . ALA A 1 119 ? -7.619 -16.065 -9.059 1.00 77.06 119 ALA A C 1
ATOM 939 O O . ALA A 1 119 ? -8.810 -16.313 -9.280 1.00 77.06 119 ALA A O 1
ATOM 940 N N . VAL A 1 120 ? -7.053 -14.897 -9.340 1.00 73.56 120 VAL A N 1
ATOM 941 C CA . VAL A 1 120 ? -7.761 -13.806 -9.993 1.00 73.56 120 VAL A CA 1
ATOM 942 C C . VAL A 1 120 ? -7.091 -13.471 -11.313 1.00 73.56 120 VAL A C 1
ATOM 944 O O . VAL A 1 120 ? -5.877 -13.273 -11.335 1.00 73.56 120 VAL A O 1
ATOM 947 N N . PRO A 1 121 ? -7.863 -13.446 -12.419 1.00 72.62 121 PRO A N 1
ATOM 948 C CA . PRO A 1 121 ? -7.356 -12.974 -13.693 1.00 72.62 121 PRO A CA 1
ATOM 949 C C . PRO A 1 121 ? -6.856 -11.544 -13.546 1.00 72.62 121 PRO A C 1
ATOM 951 O O . PRO A 1 121 ? -7.611 -10.655 -13.155 1.00 72.62 121 PRO A O 1
ATOM 954 N N . ASP A 1 122 ? -5.592 -11.349 -13.880 1.00 73.56 122 ASP A N 1
ATOM 955 C CA . ASP A 1 122 ? -4.947 -10.053 -13.858 1.00 73.56 122 ASP A CA 1
ATOM 956 C C . ASP A 1 122 ? -4.292 -9.811 -15.227 1.00 73.56 122 ASP A C 1
ATOM 958 O O . ASP A 1 122 ? -3.361 -10.538 -15.593 1.00 73.56 122 ASP A O 1
ATOM 962 N N . PRO A 1 123 ? -4.791 -8.840 -16.016 1.00 72.50 123 PRO A N 1
ATOM 963 C CA . PRO A 1 123 ? -4.236 -8.529 -17.330 1.00 72.50 123 PRO A CA 1
ATOM 964 C C . PRO A 1 123 ? -2.834 -7.906 -17.251 1.00 72.50 123 PRO A C 1
ATOM 966 O O . PRO A 1 123 ? -2.137 -7.865 -18.266 1.00 72.50 123 PRO A O 1
ATOM 969 N N . HIS A 1 124 ? -2.416 -7.433 -16.073 1.00 75.38 124 HIS A N 1
ATOM 970 C CA . HIS A 1 124 ? -1.108 -6.826 -15.833 1.00 75.38 124 HIS A CA 1
ATOM 971 C C . HIS A 1 124 ? -0.082 -7.815 -15.264 1.00 75.38 124 HIS A C 1
ATOM 973 O O . HIS A 1 124 ? 1.109 -7.492 -15.194 1.00 75.38 124 HIS A O 1
ATOM 979 N N . GLN A 1 125 ? -0.504 -9.046 -14.952 1.00 77.69 125 GLN A N 1
ATOM 980 C CA . GLN A 1 125 ? 0.391 -10.081 -14.463 1.00 77.69 125 GLN A CA 1
ATOM 981 C C . GLN A 1 125 ? 1.461 -10.408 -15.510 1.00 77.69 125 GLN A C 1
ATOM 983 O O . GLN A 1 125 ? 1.184 -10.724 -16.669 1.00 77.69 125 GLN A O 1
ATOM 988 N N . THR A 1 126 ? 2.715 -10.421 -15.066 1.00 81.44 126 THR A N 1
ATOM 989 C CA . THR A 1 126 ? 3.847 -10.922 -15.851 1.00 81.44 126 THR A CA 1
ATOM 990 C C . THR A 1 126 ? 4.602 -11.980 -15.057 1.00 81.44 126 THR A C 1
ATOM 992 O O . THR A 1 126 ? 4.556 -11.992 -13.829 1.00 81.44 126 THR A O 1
ATOM 995 N N . GLN A 1 127 ? 5.375 -12.826 -15.740 1.00 80.25 127 GLN A N 1
ATOM 996 C CA . GLN A 1 127 ? 6.193 -13.856 -15.084 1.00 80.25 127 GLN A CA 1
ATOM 997 C C . GLN A 1 127 ? 7.176 -13.267 -14.050 1.00 80.25 127 GLN A C 1
ATOM 999 O O . GLN A 1 127 ? 7.516 -13.901 -13.054 1.00 80.25 127 GLN A O 1
ATOM 1004 N N . THR A 1 128 ? 7.612 -12.021 -14.252 1.00 80.31 128 THR A N 1
ATOM 1005 C CA . THR A 1 128 ? 8.473 -11.289 -13.311 1.00 80.31 128 THR A CA 1
ATOM 1006 C C . THR A 1 128 ? 7.746 -10.927 -12.010 1.00 80.31 128 THR A C 1
ATOM 1008 O O . THR A 1 128 ? 8.387 -10.818 -10.961 1.00 80.31 128 THR A O 1
ATOM 1011 N N . LEU A 1 129 ? 6.421 -10.752 -12.058 1.00 85.00 129 LEU A N 1
ATOM 1012 C CA . LEU A 1 129 ? 5.583 -10.409 -10.907 1.00 85.00 129 LEU A CA 1
ATOM 1013 C C . LEU A 1 129 ? 5.143 -11.635 -10.095 1.00 85.00 129 LEU A C 1
ATOM 1015 O O . LEU A 1 129 ? 4.809 -11.482 -8.925 1.00 85.00 129 LEU A O 1
ATOM 1019 N N . ASP A 1 130 ? 5.226 -12.852 -10.645 1.00 84.38 130 ASP A N 1
ATOM 1020 C CA . ASP A 1 130 ? 4.777 -14.085 -9.973 1.00 84.38 130 ASP A CA 1
ATOM 1021 C C . ASP A 1 130 ? 5.409 -14.293 -8.589 1.00 84.38 130 ASP A C 1
ATOM 1023 O O . ASP A 1 130 ? 4.742 -14.723 -7.649 1.00 84.38 130 ASP A O 1
ATOM 1027 N N . ARG A 1 131 ? 6.694 -13.948 -8.435 1.00 86.94 131 ARG A N 1
ATOM 1028 C CA . ARG A 1 131 ? 7.414 -14.057 -7.151 1.00 86.94 131 ARG A CA 1
ATOM 1029 C C . ARG A 1 131 ? 6.936 -13.069 -6.082 1.00 86.94 131 ARG A C 1
ATOM 1031 O O . ARG A 1 131 ? 7.314 -13.214 -4.923 1.00 86.94 131 ARG A O 1
ATOM 1038 N N . TRP A 1 132 ? 6.181 -12.051 -6.481 1.00 88.19 132 TRP A N 1
ATOM 1039 C CA . TRP A 1 132 ? 5.647 -10.994 -5.623 1.00 88.19 132 TRP A CA 1
ATOM 1040 C C . TRP A 1 132 ? 4.133 -11.116 -5.427 1.00 88.19 132 TRP A C 1
ATOM 1042 O O . TRP A 1 132 ? 3.553 -10.356 -4.655 1.00 88.19 132 TRP A O 1
ATOM 1052 N N . ALA A 1 133 ? 3.501 -12.073 -6.109 1.00 87.38 133 ALA A N 1
ATOM 1053 C CA . ALA A 1 133 ? 2.079 -12.327 -6.005 1.00 87.38 133 ALA A CA 1
ATOM 1054 C C . ALA A 1 133 ? 1.699 -12.894 -4.630 1.00 87.38 133 ALA A C 1
ATOM 1056 O O . ALA A 1 133 ? 2.457 -13.644 -4.005 1.00 87.38 133 ALA A O 1
ATOM 1057 N N . GLY A 1 134 ? 0.474 -12.591 -4.197 1.00 85.12 134 GLY A N 1
ATOM 1058 C CA . GLY A 1 134 ? -0.106 -13.126 -2.970 1.00 85.12 134 GLY A CA 1
ATOM 1059 C C . GLY A 1 134 ? -0.034 -14.655 -2.875 1.00 85.12 134 GLY A C 1
ATOM 1060 O O . GLY A 1 134 ? 0.048 -15.388 -3.867 1.00 85.12 134 GLY A O 1
ATOM 1061 N N . ARG A 1 135 ? -0.080 -15.179 -1.652 1.00 85.69 135 ARG A N 1
ATOM 1062 C CA . ARG A 1 135 ? 0.013 -16.621 -1.370 1.00 85.69 135 ARG A CA 1
ATOM 1063 C C . ARG A 1 135 ? -1.331 -17.237 -0.988 1.00 85.69 135 ARG A C 1
ATOM 1065 O O . ARG A 1 135 ? -2.243 -16.541 -0.554 1.00 85.69 135 ARG A O 1
ATOM 1072 N N . GLU A 1 136 ? -1.438 -18.552 -1.161 1.00 83.56 136 GLU A N 1
ATOM 1073 C CA . GLU A 1 136 ? -2.611 -19.317 -0.727 1.00 83.56 136 GLU A CA 1
ATOM 1074 C C . GLU A 1 136 ? -2.647 -19.488 0.804 1.00 83.56 136 GLU A C 1
ATOM 1076 O O . GLU A 1 136 ? -1.683 -19.184 1.508 1.00 83.56 136 GLU A O 1
ATOM 1081 N N . GLY A 1 137 ? -3.764 -20.019 1.312 1.00 83.50 137 GLY A N 1
ATOM 1082 C CA . GLY A 1 137 ? -3.927 -20.377 2.726 1.00 83.50 137 GLY A CA 1
ATOM 1083 C C . GLY A 1 137 ? -4.690 -19.357 3.570 1.00 83.50 137 GLY A C 1
ATOM 1084 O O . GLY A 1 137 ? -4.805 -19.553 4.774 1.00 83.50 137 GLY A O 1
ATOM 1085 N N . PHE A 1 138 ? -5.235 -18.310 2.949 1.00 84.56 138 PHE A N 1
ATOM 1086 C CA . PHE A 1 138 ? -6.061 -17.300 3.607 1.00 84.56 138 PHE A CA 1
ATOM 1087 C C . PHE A 1 138 ? -7.528 -17.457 3.228 1.00 84.56 138 PHE A C 1
ATOM 1089 O O . PHE A 1 138 ? -7.851 -17.836 2.101 1.00 84.56 138 PHE A O 1
ATOM 1096 N N . GLU A 1 139 ? -8.435 -17.137 4.148 1.00 82.50 139 GLU A N 1
ATOM 1097 C CA . GLU A 1 139 ? -9.863 -17.147 3.843 1.00 82.50 139 GLU A CA 1
ATOM 1098 C C . GLU A 1 139 ? -10.275 -15.988 2.926 1.00 82.50 139 GLU A C 1
ATOM 1100 O O . GLU A 1 139 ? -11.303 -16.084 2.251 1.00 82.50 139 GLU A O 1
ATOM 1105 N N . CYS A 1 140 ? -9.488 -14.907 2.900 1.00 81.88 140 CYS A N 1
ATOM 1106 C CA . CYS A 1 140 ? -9.6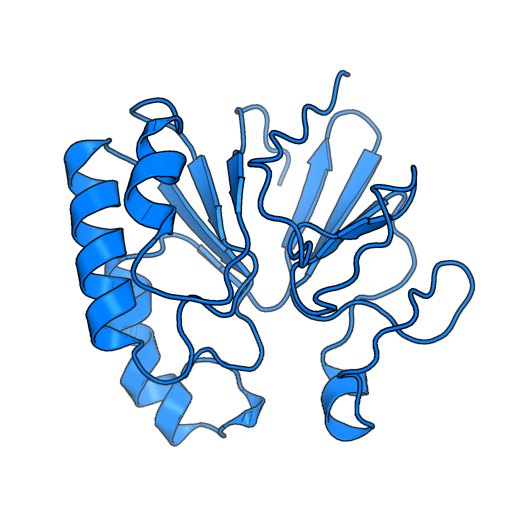83 -13.775 2.003 1.00 81.88 140 CYS A CA 1
ATOM 1107 C C . CYS A 1 140 ? -8.349 -13.122 1.608 1.00 81.88 140 CYS A C 1
ATOM 1109 O O . CYS A 1 140 ? -7.447 -12.982 2.435 1.00 81.88 140 CYS A O 1
ATOM 1111 N N . THR A 1 141 ? -8.246 -12.668 0.361 1.00 82.31 141 THR A N 1
ATOM 1112 C CA . THR A 1 141 ? -7.153 -11.817 -0.124 1.00 82.31 141 THR A CA 1
ATOM 1113 C C . THR A 1 141 ? -7.703 -10.480 -0.610 1.00 82.31 141 THR A C 1
ATOM 1115 O O . THR A 1 141 ? -8.659 -10.443 -1.381 1.00 82.31 141 THR A O 1
ATOM 1118 N N . VAL A 1 142 ? -7.094 -9.379 -0.182 1.00 81.25 142 VAL A N 1
ATOM 1119 C CA . VAL A 1 142 ? -7.408 -8.019 -0.630 1.00 81.25 142 VAL A CA 1
ATOM 1120 C C . VAL A 1 142 ? -6.213 -7.464 -1.398 1.00 81.25 142 VAL A C 1
ATOM 1122 O O . VAL A 1 142 ? -5.081 -7.603 -0.930 1.00 81.25 142 VAL A O 1
ATOM 1125 N N . ASN A 1 143 ? -6.460 -6.846 -2.555 1.00 79.25 143 ASN A N 1
ATOM 1126 C CA . ASN A 1 143 ? -5.412 -6.277 -3.402 1.00 79.25 143 ASN A CA 1
ATOM 1127 C C . ASN A 1 143 ? -5.815 -5.030 -4.189 1.00 79.25 143 ASN A C 1
ATOM 1129 O O . ASN A 1 143 ? -6.981 -4.637 -4.188 1.00 79.25 143 ASN A O 1
ATOM 1133 N N . GLY A 1 144 ? -4.814 -4.418 -4.830 1.00 70.69 144 GLY A N 1
ATOM 1134 C CA . GLY A 1 144 ? -4.917 -3.137 -5.526 1.00 70.69 144 GLY A CA 1
ATOM 1135 C C . GLY A 1 144 ? -4.194 -3.069 -6.880 1.00 70.69 144 GLY A C 1
ATOM 1136 O O . GLY A 1 144 ? -3.916 -1.968 -7.335 1.00 70.69 144 GLY A O 1
ATOM 1137 N N . HIS A 1 145 ? -3.878 -4.190 -7.534 1.00 73.75 145 HIS A N 1
ATOM 1138 C CA . HIS A 1 145 ? -3.101 -4.177 -8.789 1.00 73.75 145 HIS A CA 1
ATOM 1139 C C . HIS A 1 145 ? -3.943 -4.378 -10.061 1.00 73.75 145 HIS A C 1
ATOM 1141 O O . HIS A 1 145 ? -3.722 -3.718 -11.065 1.00 73.75 145 HIS A O 1
ATOM 1147 N N . SER A 1 146 ? -4.948 -5.261 -10.035 1.00 58.91 146 SER A N 1
ATOM 1148 C CA . SER A 1 146 ? -5.550 -5.796 -11.276 1.00 58.91 146 SER A CA 1
ATOM 1149 C C . SER A 1 146 ? -6.402 -4.830 -12.115 1.00 58.91 146 SER A C 1
ATOM 1151 O O . SER A 1 146 ? -6.841 -5.219 -13.195 1.00 58.91 146 SER A O 1
ATOM 1153 N N . HIS A 1 147 ? -6.702 -3.623 -11.614 1.00 65.00 147 HIS A N 1
ATOM 1154 C CA . HIS A 1 147 ? -7.581 -2.618 -12.256 1.00 65.00 147 HIS A CA 1
ATOM 1155 C C . HIS A 1 147 ? -8.941 -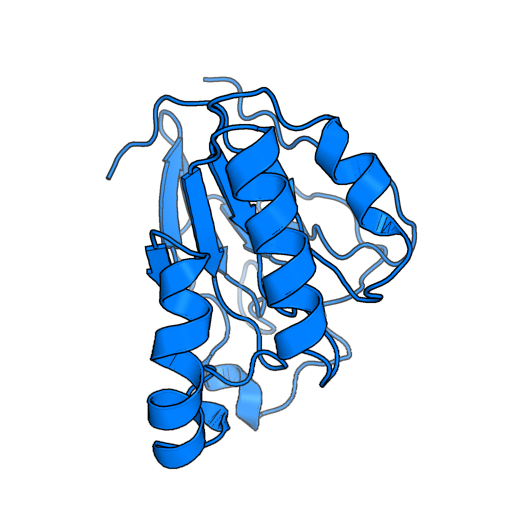3.184 -12.721 1.00 65.00 147 HIS A C 1
ATOM 1157 O O . HIS A 1 147 ? -9.648 -2.624 -13.548 1.00 65.00 147 HIS A O 1
ATOM 1163 N N . SER A 1 148 ? -9.325 -4.341 -12.189 1.00 54.19 148 SER A N 1
ATOM 1164 C CA . SER A 1 148 ? -10.399 -5.147 -12.738 1.00 54.19 148 SER A CA 1
ATOM 1165 C C . SER A 1 148 ? -11.758 -4.608 -12.311 1.00 54.19 148 SER A C 1
ATOM 1167 O O . SER A 1 148 ? -11.958 -4.310 -11.138 1.00 54.19 148 SER A O 1
ATOM 1169 N N . SER A 1 149 ? -12.734 -4.597 -13.219 1.00 50.75 149 SER A N 1
ATOM 1170 C CA . SER A 1 149 ? -14.156 -4.390 -12.897 1.00 50.75 149 SER A CA 1
ATOM 1171 C C . SER A 1 149 ? -14.792 -5.570 -12.142 1.00 50.75 149 SER A C 1
ATOM 1173 O O . SER A 1 149 ? -15.978 -5.536 -11.809 1.00 50.75 149 SER A O 1
ATOM 1175 N N . VAL A 1 150 ? -14.031 -6.640 -11.868 1.00 46.94 150 VAL A N 1
ATOM 1176 C CA . VAL A 1 150 ? -14.519 -7.818 -11.147 1.00 46.94 150 VAL A CA 1
ATOM 1177 C C . VAL A 1 150 ? -14.715 -7.490 -9.667 1.00 46.94 150 VAL A C 1
ATOM 1179 O O . VAL A 1 150 ? -13.768 -7.324 -8.898 1.00 46.94 150 VAL A O 1
ATOM 1182 N N . GLU A 1 151 ? -15.989 -7.453 -9.293 1.00 51.03 151 GLU A N 1
ATOM 1183 C CA . GLU A 1 151 ? -16.499 -7.137 -7.964 1.00 51.03 151 GLU A CA 1
ATOM 1184 C C . GLU A 1 151 ? -15.951 -8.054 -6.853 1.00 51.03 151 GLU A C 1
ATOM 1186 O O . GLU A 1 151 ? -15.598 -9.221 -7.066 1.00 51.03 151 GLU A O 1
ATOM 1191 N N . VAL A 1 152 ? -15.945 -7.505 -5.637 1.00 54.03 152 VAL A N 1
ATOM 1192 C CA . VAL A 1 152 ? -15.645 -8.153 -4.357 1.00 54.03 152 VAL A CA 1
ATOM 1193 C C . VAL A 1 152 ? -16.290 -9.542 -4.255 1.00 54.03 152 VAL A C 1
ATOM 1195 O O . VAL A 1 152 ? -17.493 -9.693 -4.050 1.00 54.03 152 VAL A O 1
ATOM 1198 N N . ARG A 1 153 ? -15.473 -10.594 -4.326 1.00 57.38 153 ARG A N 1
ATOM 1199 C CA . ARG A 1 153 ? -15.878 -11.970 -4.019 1.00 57.38 153 ARG A CA 1
ATOM 1200 C C . ARG A 1 153 ? -15.560 -12.270 -2.561 1.00 57.38 153 ARG A C 1
ATOM 1202 O O . ARG A 1 153 ? -14.593 -11.767 -2.002 1.00 57.38 153 ARG A O 1
ATOM 1209 N N . ARG A 1 154 ? -16.307 -13.194 -1.947 1.00 56.97 154 ARG A N 1
ATOM 1210 C CA . ARG A 1 154 ? -16.119 -13.606 -0.538 1.00 56.97 154 ARG A CA 1
ATOM 1211 C C . ARG A 1 154 ? -14.671 -13.982 -0.170 1.00 56.97 154 ARG A C 1
ATOM 1213 O O . ARG A 1 154 ? -14.312 -13.888 0.996 1.00 56.97 154 ARG A O 1
ATOM 1220 N N . LYS A 1 155 ? -13.876 -14.427 -1.147 1.00 66.81 155 LYS A N 1
ATOM 1221 C CA . LYS A 1 155 ? -12.467 -14.804 -0.980 1.00 66.81 155 LYS A CA 1
ATOM 1222 C C . LYS A 1 155 ? -11.466 -13.803 -1.560 1.00 66.81 155 LYS A C 1
ATOM 1224 O O . LYS A 1 155 ? -10.274 -13.947 -1.319 1.00 66.81 155 LYS A O 1
ATOM 1229 N N . HIS A 1 156 ? -11.928 -12.840 -2.353 1.00 60.19 156 HIS A N 1
ATOM 1230 C CA . HIS A 1 156 ? -11.054 -11.921 -3.061 1.00 60.19 156 HIS A CA 1
ATOM 1231 C C . HIS A 1 156 ? -11.693 -10.548 -3.222 1.00 60.19 156 HIS A C 1
ATOM 1233 O O . HIS A 1 156 ? -12.734 -10.410 -3.864 1.00 60.19 156 HIS A O 1
ATOM 1239 N N . VAL A 1 157 ? -11.022 -9.530 -2.707 1.00 64.62 157 VAL A N 1
ATOM 1240 C CA . VAL A 1 157 ? -11.444 -8.136 -2.792 1.00 64.62 157 VAL A CA 1
ATOM 1241 C C . VAL A 1 157 ? -10.416 -7.381 -3.631 1.00 64.62 157 VAL A C 1
ATOM 1243 O O . VAL A 1 157 ? -9.273 -7.231 -3.206 1.00 64.62 157 VAL A O 1
ATOM 1246 N N . ASN A 1 158 ? -10.811 -6.916 -4.818 1.00 59.66 158 ASN A N 1
ATOM 1247 C CA . ASN A 1 158 ? -10.025 -5.943 -5.575 1.00 59.66 158 ASN A CA 1
ATOM 1248 C C . ASN A 1 158 ? -10.518 -4.540 -5.216 1.00 59.66 158 ASN A C 1
ATOM 1250 O O . ASN A 1 158 ? -11.710 -4.268 -5.345 1.00 59.66 158 ASN A O 1
ATOM 1254 N N . LEU A 1 159 ? -9.617 -3.675 -4.764 1.00 64.94 159 LEU A N 1
ATOM 1255 C CA . LEU A 1 159 ? -9.930 -2.278 -4.468 1.00 64.94 159 LEU A CA 1
ATOM 1256 C C . LEU A 1 159 ? -9.558 -1.337 -5.613 1.00 64.94 159 LEU A C 1
ATOM 1258 O O . LEU A 1 159 ? -10.054 -0.215 -5.651 1.00 64.94 159 LEU A O 1
ATOM 1262 N N . SER A 1 160 ? -8.757 -1.802 -6.577 1.00 57.19 160 SER A N 1
ATOM 1263 C CA . SER A 1 160 ? -8.445 -1.055 -7.798 1.00 57.19 160 SER A CA 1
ATOM 1264 C C . SER A 1 160 ? -9.477 -1.381 -8.852 1.00 57.19 160 SER A C 1
ATOM 1266 O O . SER A 1 160 ? -9.212 -2.148 -9.771 1.00 57.19 160 SER A O 1
ATOM 1268 N N . LEU A 1 161 ? -10.690 -0.877 -8.666 1.00 50.62 161 LEU A N 1
ATOM 1269 C CA . LEU A 1 161 ? -11.734 -0.978 -9.676 1.00 50.62 161 LEU A CA 1
ATOM 1270 C C . LEU A 1 161 ? -11.548 0.170 -10.679 1.00 50.62 161 LEU A C 1
ATOM 1272 O O . LEU A 1 161 ? -11.373 1.317 -10.272 1.00 50.62 161 LEU A O 1
ATOM 1276 N N . GLU A 1 162 ? -11.609 -0.128 -11.980 1.00 46.41 162 GLU A N 1
ATOM 1277 C CA . GLU A 1 162 ? -11.606 0.880 -13.059 1.00 46.41 162 GLU A CA 1
ATOM 1278 C C . GLU A 1 162 ? -12.754 1.903 -12.923 1.00 46.41 162 GLU A C 1
ATOM 1280 O O . GLU A 1 162 ? -12.632 3.045 -13.367 1.00 46.41 162 GLU A O 1
ATOM 1285 N N . GLU A 1 163 ? -13.847 1.527 -12.249 1.00 36.72 163 GLU A N 1
ATOM 1286 C CA . GLU A 1 163 ? -14.926 2.436 -11.867 1.00 36.72 163 GLU A CA 1
ATOM 1287 C C . GLU A 1 163 ? -14.797 2.833 -10.387 1.00 36.72 163 GLU A C 1
ATOM 1289 O O . GLU A 1 163 ? -15.086 2.065 -9.467 1.00 36.72 163 GLU A O 1
ATOM 1294 N N . LEU A 1 164 ? -14.322 4.063 -10.178 1.00 38.25 164 LEU A N 1
ATOM 1295 C CA . LEU A 1 164 ? -14.083 4.711 -8.888 1.00 38.25 164 LEU A CA 1
ATOM 1296 C C . LEU A 1 164 ? -15.371 4.839 -8.060 1.00 38.25 164 LEU A C 1
ATOM 1298 O O . LEU A 1 164 ? -16.111 5.816 -8.177 1.00 38.25 164 LEU A O 1
ATOM 1302 N N . VAL A 1 165 ? -15.596 3.885 -7.159 1.00 35.69 165 VAL A N 1
ATOM 1303 C CA . VAL A 1 165 ? -16.464 4.073 -5.992 1.00 35.69 165 VAL A CA 1
ATOM 1304 C C . VAL A 1 165 ? -15.626 3.780 -4.746 1.00 35.69 165 VAL A C 1
ATOM 1306 O O . VAL A 1 165 ? -15.115 2.663 -4.632 1.00 35.69 165 VAL A O 1
ATOM 1309 N N . PRO A 1 166 ? -15.467 4.731 -3.805 1.00 38.78 166 PRO A N 1
ATOM 1310 C CA . PRO A 1 166 ? -14.803 4.471 -2.531 1.00 38.78 166 PRO A CA 1
ATOM 1311 C C . PRO A 1 166 ? -15.455 3.276 -1.825 1.00 38.78 166 PRO A C 1
ATOM 1313 O O . PRO A 1 166 ? -16.646 3.302 -1.509 1.00 38.78 166 PRO A O 1
ATOM 1316 N N . GLN A 1 167 ? -14.693 2.205 -1.585 1.00 40.16 167 GLN A N 1
ATOM 1317 C CA . GLN A 1 167 ? -15.207 1.014 -0.908 1.00 40.16 167 GLN A CA 1
ATOM 1318 C C . GLN A 1 167 ? -14.662 0.908 0.513 1.00 40.16 167 GLN A C 1
ATOM 1320 O O . GLN A 1 167 ? -13.519 0.526 0.751 1.00 40.16 167 GLN A O 1
ATOM 1325 N N . ALA A 1 168 ? -15.528 1.169 1.491 1.00 39.03 168 ALA A N 1
ATOM 1326 C CA . ALA A 1 168 ? -15.271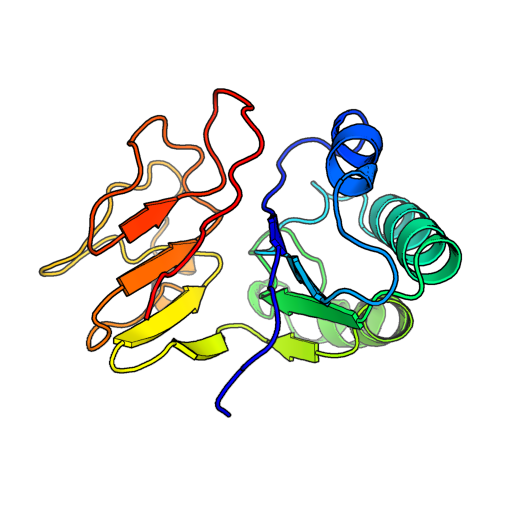 0.782 2.868 1.00 39.03 168 ALA A CA 1
ATOM 1327 C C . ALA A 1 168 ? -15.574 -0.716 3.038 1.00 39.03 168 ALA A C 1
ATOM 1329 O O . ALA A 1 168 ? -16.729 -1.114 3.215 1.00 39.03 168 ALA A O 1
ATOM 1330 N N . VAL A 1 169 ? -14.543 -1.563 3.025 1.00 40.31 169 VAL A N 1
ATOM 1331 C CA . VAL A 1 169 ? -14.710 -2.984 3.362 1.00 40.31 169 VAL A CA 1
ATOM 1332 C C . VAL A 1 169 ? -14.920 -3.106 4.869 1.00 40.31 169 VAL A C 1
ATOM 1334 O O . VAL A 1 169 ? -13.980 -3.095 5.661 1.00 40.31 169 VAL A O 1
ATOM 1337 N N . ARG A 1 170 ? -16.183 -3.218 5.288 1.00 39.62 170 ARG A N 1
ATOM 1338 C CA . ARG A 1 170 ? -16.534 -3.475 6.687 1.00 39.62 170 ARG A CA 1
ATOM 1339 C C . ARG A 1 170 ? -16.621 -4.973 6.932 1.00 39.62 170 ARG A C 1
ATOM 1341 O O . ARG A 1 170 ? -17.617 -5.613 6.602 1.00 39.62 170 ARG A O 1
ATOM 1348 N N . PHE A 1 171 ? -15.606 -5.520 7.580 1.00 36.03 171 PHE A N 1
ATOM 1349 C CA . PHE A 1 171 ? -15.684 -6.857 8.150 1.00 36.03 171 PHE A CA 1
ATOM 1350 C C . PHE A 1 171 ? -16.545 -6.801 9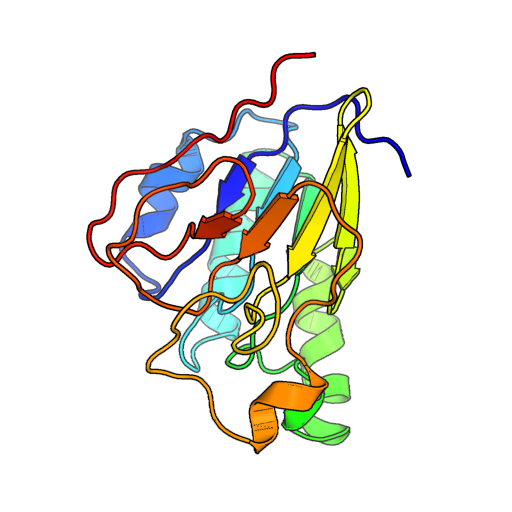.421 1.00 36.03 171 PHE A C 1
ATOM 1352 O O . PHE A 1 171 ? -16.203 -6.107 10.376 1.00 36.03 171 PHE A O 1
ATOM 1359 N N . ARG A 1 172 ? -17.688 -7.494 9.431 1.00 34.78 172 ARG A N 1
ATOM 1360 C CA . ARG A 1 172 ? -18.485 -7.696 10.652 1.00 34.78 172 ARG A CA 1
ATOM 1361 C C . ARG A 1 172 ? -18.073 -9.023 11.292 1.00 34.78 172 ARG A C 1
ATOM 1363 O O . ARG A 1 172 ? -17.991 -10.029 10.585 1.00 34.78 172 ARG A O 1
ATOM 1370 N N . GLY A 1 173 ? -17.763 -8.975 12.590 1.00 34.84 173 GLY A N 1
ATOM 1371 C CA . GLY A 1 173 ? -17.460 -10.142 13.428 1.00 34.84 173 GLY A CA 1
ATOM 1372 C C . GLY A 1 173 ? -18.662 -11.049 13.628 1.00 34.84 173 GLY A C 1
ATOM 1373 O O . GLY A 1 173 ? -19.796 -10.518 13.640 1.00 34.84 173 GLY A O 1
#

Radius of gyration: 15.2 Å; chains: 1; bounding box: 38×39×34 Å

InterPro domains:
  IPR024654 Calcineurin-like phosphoesterase domain, lpxH-type [PF12850] (28-154)
  IPR029052 Metallo-dependent phosphatase-like [G3DSA:3.60.21.10] (15-171)
  IPR029052 Metallo-dependent phosphatase-like [SSF56300] (14-154)

Foldseek 3Di:
DADPFFEFEAEDEDAPPCLVVVVPAAQQEEYEYQACLDQPPQVSSLVSLLVSCVVRVYAYEYLHDPRPQLPCVVPDPSVVVCVVSVVSRHVYYHQWDWYDDPPFTEIEHAAAACDDDLHDDAPPDDPSCNVSHDDDDGQAYEYEHRCDCDDDDSRYHYNNDVDDDRDRPDDDD